Protein AF-A0A350H2G4-F1 (afdb_monomer_lite)

Sequence (68 aa):
MKNYIHYKNEETGYEGYLYGESSLVIKNEKIGYYMHTGSRSINTFEELKKQVDEAPKFFETILQDEEC

Structure (mmCIF, N/CA/C/O backbone):
data_AF-A0A350H2G4-F1
#
_entry.id   AF-A0A350H2G4-F1
#
loop_
_atom_site.group_PDB
_atom_site.id
_atom_site.type_symbol
_atom_site.label_atom_id
_atom_site.label_alt_id
_atom_site.label_comp_id
_atom_site.label_asym_id
_atom_site.label_entity_id
_atom_site.label_seq_id
_atom_site.pdbx_PDB_ins_code
_atom_site.Cartn_x
_atom_site.Cartn_y
_atom_site.Cartn_z
_atom_site.occupancy
_atom_site.B_iso_or_equiv
_atom_site.auth_seq_id
_atom_site.auth_comp_id
_atom_site.auth_asym_id
_atom_site.auth_atom_id
_atom_site.pdbx_PDB_model_num
ATOM 1 N N . MET A 1 1 ? 8.987 -7.943 -19.796 1.00 47.03 1 MET A N 1
ATOM 2 C CA . MET A 1 1 ? 8.777 -8.523 -18.449 1.00 47.03 1 MET A CA 1
ATOM 3 C C . MET A 1 1 ? 7.789 -7.626 -17.725 1.00 47.03 1 MET A C 1
ATOM 5 O O . MET A 1 1 ? 7.954 -6.417 -17.803 1.00 47.03 1 MET A O 1
ATOM 9 N N . LYS A 1 2 ? 6.719 -8.166 -17.128 1.00 52.84 2 LYS A N 1
ATOM 10 C CA . LYS A 1 2 ? 5.790 -7.346 -16.334 1.00 52.84 2 LYS A CA 1
ATOM 11 C C . LYS A 1 2 ? 6.447 -7.100 -14.974 1.00 52.84 2 LYS A C 1
ATOM 13 O O . LYS A 1 2 ? 6.487 -8.018 -14.163 1.00 52.84 2 LYS A O 1
ATOM 18 N N . ASN A 1 3 ? 6.998 -5.905 -14.768 1.00 68.56 3 ASN A N 1
ATOM 19 C CA . ASN A 1 3 ? 7.450 -5.457 -13.453 1.00 68.56 3 ASN A CA 1
ATOM 20 C C . ASN A 1 3 ? 6.201 -5.261 -12.598 1.00 68.56 3 ASN A C 1
ATOM 22 O O . ASN A 1 3 ? 5.448 -4.309 -12.792 1.00 68.56 3 ASN A O 1
ATOM 26 N N . TYR A 1 4 ? 5.930 -6.243 -11.749 1.00 80.88 4 TYR A N 1
ATOM 27 C CA . TYR A 1 4 ? 4.851 -6.209 -10.783 1.00 80.88 4 TYR A CA 1
ATOM 28 C C . TYR A 1 4 ? 5.472 -6.315 -9.401 1.00 80.88 4 TYR A C 1
ATOM 30 O O . TYR A 1 4 ? 6.208 -7.265 -9.127 1.00 80.88 4 TYR A O 1
ATOM 38 N N . ILE A 1 5 ? 5.191 -5.328 -8.558 1.00 87.25 5 ILE A N 1
ATOM 39 C CA . ILE A 1 5 ? 5.651 -5.302 -7.175 1.00 87.25 5 ILE A CA 1
ATOM 40 C C . ILE A 1 5 ? 4.418 -5.276 -6.281 1.00 87.25 5 ILE A C 1
ATOM 42 O O . ILE A 1 5 ? 3.489 -4.508 -6.517 1.00 87.25 5 ILE A O 1
ATOM 46 N N . HIS A 1 6 ? 4.414 -6.123 -5.260 1.00 90.50 6 HIS A N 1
ATOM 47 C CA . HIS A 1 6 ? 3.343 -6.201 -4.280 1.00 90.50 6 HIS A CA 1
ATOM 48 C C . HIS A 1 6 ? 3.926 -6.089 -2.878 1.00 90.50 6 HIS A C 1
ATOM 50 O O . HIS A 1 6 ? 4.958 -6.690 -2.577 1.00 90.50 6 HIS A O 1
ATOM 56 N N . TYR A 1 7 ? 3.251 -5.321 -2.033 1.00 91.69 7 TYR A N 1
ATOM 57 C CA . TYR A 1 7 ? 3.578 -5.187 -0.625 1.00 91.69 7 TYR A CA 1
ATOM 58 C C . TYR A 1 7 ? 2.299 -5.098 0.199 1.00 91.69 7 TYR A C 1
ATOM 60 O O . TYR A 1 7 ? 1.365 -4.387 -0.167 1.00 91.69 7 TYR A O 1
ATOM 68 N N . LYS A 1 8 ? 2.287 -5.793 1.332 1.00 92.19 8 LYS A N 1
ATOM 69 C CA . LYS A 1 8 ? 1.205 -5.766 2.307 1.00 92.19 8 LYS A CA 1
ATOM 70 C C . LYS A 1 8 ? 1.764 -5.370 3.663 1.00 92.19 8 LYS A C 1
ATOM 72 O O . LYS A 1 8 ? 2.722 -5.976 4.138 1.00 92.19 8 LYS A O 1
ATOM 77 N N . ASN A 1 9 ? 1.142 -4.374 4.276 1.00 91.69 9 ASN A N 1
ATOM 78 C CA . ASN A 1 9 ? 1.375 -4.027 5.665 1.00 91.69 9 ASN A CA 1
ATOM 79 C C . ASN A 1 9 ? 0.355 -4.789 6.529 1.00 91.69 9 ASN A C 1
ATOM 81 O O . ASN A 1 9 ? -0.835 -4.478 6.521 1.00 91.69 9 ASN A O 1
ATOM 85 N N . GLU A 1 10 ? 0.813 -5.813 7.253 1.00 89.50 10 GLU A N 1
ATOM 86 C CA . GLU A 1 10 ? -0.043 -6.658 8.105 1.00 89.50 10 GLU A CA 1
ATOM 87 C C . GLU A 1 10 ? -0.579 -5.920 9.346 1.00 89.50 10 GLU A C 1
ATOM 89 O O . GLU A 1 10 ? -1.645 -6.272 9.852 1.00 89.50 10 GLU A O 1
ATOM 94 N N . GLU A 1 11 ? 0.114 -4.878 9.823 1.00 89.56 11 GLU A N 1
ATOM 95 C CA . GLU A 1 11 ? -0.316 -4.088 10.986 1.00 89.56 11 GLU A CA 1
ATOM 96 C C . GLU A 1 11 ? -1.549 -3.241 10.650 1.00 89.56 11 GLU A C 1
ATOM 98 O O . GLU A 1 11 ? -2.506 -3.177 11.421 1.00 89.56 11 GLU A O 1
ATOM 103 N N . THR A 1 12 ? -1.547 -2.618 9.470 1.00 87.81 12 THR A N 1
ATOM 104 C CA . THR A 1 12 ? -2.610 -1.702 9.033 1.00 87.81 12 THR A CA 1
ATOM 105 C C . THR A 1 12 ? -3.641 -2.380 8.124 1.00 87.81 12 THR A C 1
ATOM 107 O O . THR A 1 12 ? -4.763 -1.894 7.970 1.00 87.81 12 THR A O 1
ATOM 110 N N . GLY A 1 13 ? -3.292 -3.524 7.528 1.00 88.81 13 GLY A N 1
ATOM 111 C CA . GLY A 1 13 ? -4.120 -4.256 6.568 1.00 88.81 13 GLY A CA 1
ATOM 112 C C . GLY A 1 13 ? -4.166 -3.634 5.169 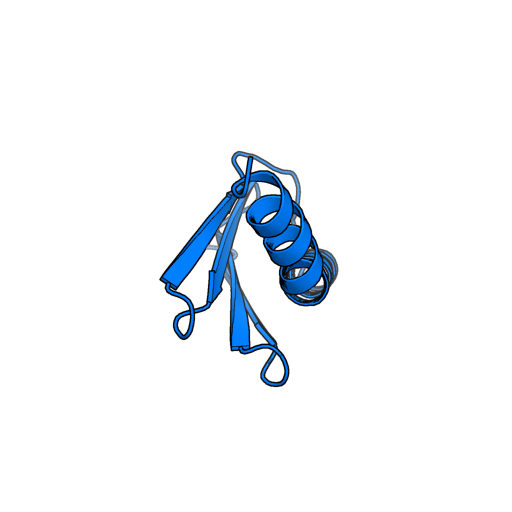1.00 88.81 13 GLY A C 1
ATOM 113 O O . GLY A 1 13 ? -4.994 -4.051 4.360 1.00 88.81 13 GLY A O 1
ATOM 114 N N . TYR A 1 14 ? -3.312 -2.646 4.885 1.00 90.50 14 TYR A N 1
ATOM 115 C CA . TYR A 1 14 ? -3.206 -2.029 3.564 1.00 90.50 14 TYR A CA 1
ATOM 116 C C . TYR A 1 14 ? -2.283 -2.832 2.647 1.00 90.50 14 TYR A C 1
ATOM 118 O O . TYR A 1 14 ? -1.245 -3.353 3.059 1.00 90.50 14 TYR A O 1
ATOM 126 N N . GLU A 1 15 ? -2.650 -2.890 1.373 1.00 92.38 15 GLU A N 1
ATOM 127 C CA . GLU A 1 15 ? -1.940 -3.622 0.331 1.00 92.38 15 GLU A CA 1
ATOM 128 C C . GLU A 1 15 ? -1.702 -2.707 -0.864 1.00 92.38 15 GLU A C 1
ATOM 130 O O . GLU A 1 15 ? -2.631 -2.055 -1.338 1.00 92.38 15 GLU A O 1
ATOM 135 N N . GLY A 1 16 ? -0.471 -2.668 -1.362 1.00 90.69 16 GLY A N 1
ATOM 136 C CA . GLY A 1 16 ? -0.063 -1.869 -2.507 1.00 90.69 16 GLY A CA 1
ATOM 137 C C . GLY A 1 16 ? 0.425 -2.729 -3.663 1.00 90.69 16 GLY A C 1
ATOM 138 O O . GLY A 1 16 ? 1.216 -3.653 -3.478 1.00 90.69 16 GLY A O 1
ATOM 139 N N . TYR A 1 17 ? 0.007 -2.370 -4.868 1.00 89.31 17 TYR A N 1
ATOM 140 C CA . TYR A 1 17 ? 0.319 -3.047 -6.115 1.00 89.31 17 TYR A CA 1
ATOM 141 C C . TYR A 1 17 ? 0.890 -2.040 -7.100 1.00 89.31 17 TYR A C 1
ATOM 143 O O . TYR A 1 17 ? 0.207 -1.085 -7.468 1.00 89.31 17 TYR A O 1
ATOM 151 N N . LEU A 1 18 ? 2.119 -2.273 -7.550 1.00 87.12 18 LEU A N 1
ATOM 152 C CA . LEU A 1 18 ? 2.743 -1.503 -8.612 1.00 87.12 18 LEU A CA 1
ATOM 153 C C . LEU A 1 18 ? 2.721 -2.307 -9.912 1.00 87.12 18 LEU A C 1
ATOM 155 O O . LEU A 1 18 ? 3.322 -3.379 -9.995 1.00 87.12 18 LEU A O 1
ATOM 159 N N . TYR A 1 19 ? 2.026 -1.788 -10.921 1.00 84.38 19 TYR A N 1
ATOM 160 C CA . TYR A 1 19 ? 1.921 -2.357 -12.258 1.00 84.38 19 TYR A CA 1
ATOM 161 C C . TYR A 1 19 ? 2.748 -1.532 -13.250 1.00 84.38 19 TYR A C 1
ATOM 163 O O . TYR A 1 19 ? 2.399 -0.401 -13.598 1.00 84.38 19 TYR A O 1
ATOM 171 N N . GLY A 1 20 ? 3.826 -2.126 -13.763 1.00 76.75 20 GLY A N 1
ATOM 172 C CA . GLY A 1 20 ? 4.720 -1.452 -14.701 1.00 76.75 20 GLY A CA 1
ATOM 173 C C . GLY A 1 20 ? 5.500 -0.324 -14.028 1.00 76.75 20 GLY A C 1
ATOM 174 O O . GLY A 1 20 ? 5.951 -0.473 -12.899 1.00 76.75 20 GLY A O 1
ATOM 175 N N . GLU A 1 21 ? 5.675 0.785 -14.741 1.00 69.94 21 GLU A N 1
ATOM 176 C CA . GLU A 1 21 ? 6.446 1.951 -14.276 1.00 69.94 21 GLU A CA 1
ATOM 177 C C . GLU A 1 21 ? 5.555 3.112 -13.815 1.00 69.94 21 GLU A C 1
ATOM 179 O O . GLU A 1 21 ? 6.051 4.214 -13.611 1.00 69.94 21 GLU A O 1
ATOM 184 N N . SER A 1 22 ? 4.227 2.937 -13.764 1.00 72.56 22 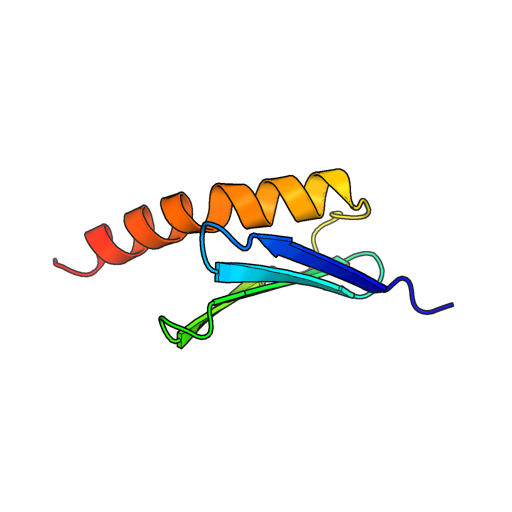SER A N 1
ATOM 185 C CA . SER A 1 22 ? 3.354 4.104 -13.587 1.00 72.56 22 SER A CA 1
ATOM 186 C C . SER A 1 22 ? 2.030 3.902 -12.864 1.00 72.56 22 SER A C 1
ATOM 188 O O . SER A 1 22 ? 1.401 4.890 -12.482 1.00 72.56 22 SER A O 1
ATOM 190 N N . SER A 1 23 ? 1.577 2.664 -12.661 1.00 81.75 23 SER A N 1
ATOM 191 C CA . SER A 1 23 ? 0.275 2.398 -12.049 1.00 81.75 23 SER A CA 1
ATOM 192 C C . SER A 1 23 ? 0.454 1.837 -10.646 1.00 81.75 23 SER A C 1
ATOM 194 O O . SER A 1 23 ? 1.007 0.755 -10.475 1.00 81.75 23 SER A O 1
ATOM 196 N N . LEU A 1 24 ? -0.033 2.577 -9.649 1.00 86.19 24 LEU A N 1
ATOM 197 C CA . LEU A 1 24 ? -0.065 2.164 -8.250 1.00 86.19 24 LEU A CA 1
ATOM 198 C C . LEU A 1 24 ? -1.518 2.051 -7.781 1.00 86.19 24 LEU A C 1
ATOM 200 O O . LEU A 1 24 ? -2.318 2.979 -7.935 1.00 86.19 24 LEU A O 1
ATOM 204 N N . VAL A 1 25 ? -1.825 0.915 -7.165 1.00 87.38 25 VAL A N 1
ATOM 205 C CA . VAL A 1 25 ? -3.101 0.643 -6.505 1.00 87.38 25 VAL A CA 1
ATOM 206 C C . VAL A 1 25 ? -2.834 0.354 -5.042 1.00 87.38 25 VAL A C 1
ATOM 208 O O . VAL A 1 25 ? -2.054 -0.541 -4.742 1.00 87.38 25 VAL A O 1
ATOM 211 N N . ILE A 1 26 ? -3.499 1.068 -4.141 1.00 89.00 26 ILE A N 1
ATOM 212 C CA . ILE A 1 26 ? -3.503 0.773 -2.709 1.00 89.00 26 ILE A CA 1
ATOM 213 C C . ILE A 1 26 ? -4.927 0.408 -2.311 1.00 89.00 26 ILE A C 1
ATOM 215 O O . ILE A 1 26 ? -5.859 1.155 -2.6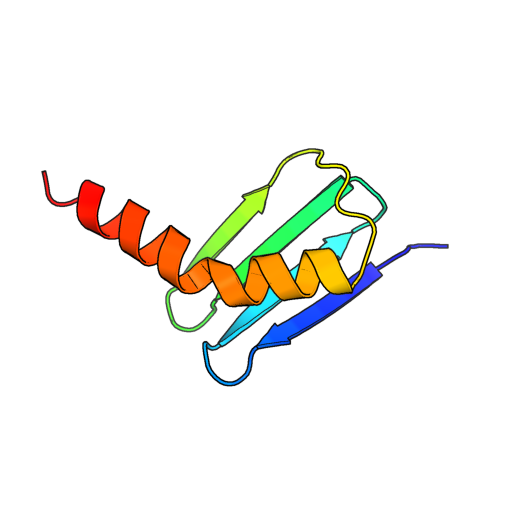04 1.00 89.00 26 ILE A O 1
ATOM 219 N N . LYS A 1 27 ? -5.108 -0.731 -1.650 1.00 89.00 27 LYS A N 1
ATOM 220 C CA . LYS A 1 27 ? -6.409 -1.180 -1.149 1.00 89.00 27 LYS A CA 1
ATOM 221 C C . LYS A 1 27 ? -6.335 -1.561 0.321 1.00 89.00 27 LYS A C 1
ATOM 223 O O . LYS A 1 27 ? -5.287 -1.985 0.803 1.00 89.00 27 LYS A O 1
ATOM 228 N N . ASN A 1 28 ? -7.466 -1.471 1.007 1.00 86.75 28 ASN A N 1
ATOM 229 C CA . ASN A 1 28 ? -7.667 -2.116 2.298 1.00 86.75 28 ASN A CA 1
ATOM 230 C C . ASN A 1 28 ? -9.043 -2.788 2.310 1.00 86.75 28 ASN A C 1
ATOM 232 O O . ASN A 1 28 ? -10.080 -2.125 2.335 1.00 86.75 28 ASN A O 1
ATOM 236 N N . GLU A 1 29 ? -9.047 -4.121 2.282 1.00 76.81 29 GLU A N 1
ATOM 237 C CA . GLU A 1 29 ? -10.274 -4.916 2.158 1.00 76.81 29 GLU A CA 1
ATOM 238 C C . GLU A 1 29 ? -11.179 -4.817 3.390 1.00 76.81 29 GLU A C 1
ATOM 240 O O . GLU A 1 29 ? -12.390 -4.979 3.265 1.00 76.81 29 GLU A O 1
A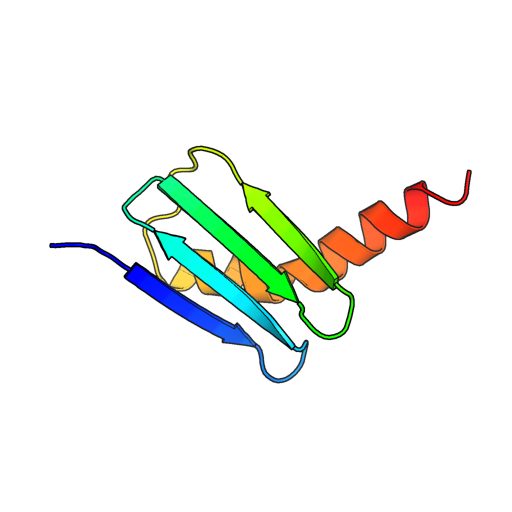TOM 245 N N . LYS A 1 30 ? -10.623 -4.510 4.570 1.00 74.00 30 LYS A N 1
ATOM 246 C CA . LYS A 1 30 ? -11.406 -4.414 5.812 1.00 74.00 30 LYS A CA 1
ATOM 247 C C . LYS A 1 30 ? -12.337 -3.204 5.819 1.00 74.00 30 LYS A C 1
ATOM 249 O O . LYS A 1 30 ? -13.399 -3.259 6.425 1.00 74.00 30 LYS A O 1
ATOM 254 N N . ILE A 1 31 ? -11.916 -2.124 5.168 1.00 73.12 31 ILE A N 1
ATOM 255 C CA . ILE A 1 31 ? -12.615 -0.832 5.153 1.00 73.12 31 ILE A CA 1
ATOM 256 C C . ILE A 1 31 ? -13.186 -0.483 3.772 1.00 73.12 31 ILE A C 1
ATOM 258 O O . ILE A 1 31 ? -13.877 0.516 3.634 1.00 73.12 31 ILE A O 1
ATOM 262 N N . GLY A 1 32 ? -12.931 -1.310 2.751 1.00 71.88 32 GLY A N 1
ATOM 263 C CA . GLY A 1 32 ? -13.497 -1.147 1.410 1.00 71.88 32 GLY A CA 1
ATOM 264 C C . GLY A 1 32 ? -12.913 0.011 0.595 1.00 71.88 32 GLY A C 1
ATOM 265 O O . GLY A 1 32 ? -13.484 0.360 -0.436 1.00 71.88 32 GLY A O 1
ATOM 266 N N . TYR A 1 33 ? -11.786 0.597 1.016 1.00 70.50 33 TYR A N 1
ATOM 267 C CA . TYR A 1 33 ? -11.164 1.723 0.316 1.00 70.50 33 TYR A CA 1
ATOM 268 C C . TYR A 1 33 ? -10.134 1.273 -0.716 1.00 70.50 33 TYR A C 1
ATOM 270 O O . TYR A 1 33 ? -9.327 0.367 -0.482 1.00 70.50 33 TYR A O 1
ATOM 278 N N . TYR A 1 34 ? -10.146 1.978 -1.847 1.00 78.00 34 TYR A N 1
ATOM 279 C CA . TYR A 1 34 ? -9.238 1.783 -2.968 1.00 78.00 34 TYR A CA 1
ATOM 280 C C . TYR A 1 34 ? -8.725 3.146 -3.431 1.00 78.00 34 TYR A C 1
ATOM 282 O O . TYR A 1 34 ? -9.505 4.013 -3.818 1.00 78.00 34 TYR A O 1
ATOM 290 N N . MET A 1 35 ? -7.408 3.327 -3.427 1.00 78.88 35 MET A N 1
ATOM 291 C CA . MET A 1 35 ? -6.742 4.449 -4.073 1.00 78.88 35 MET A CA 1
ATOM 292 C C . MET A 1 35 ? -6.045 3.942 -5.323 1.00 78.88 35 MET A C 1
ATOM 294 O O . MET A 1 35 ? -5.172 3.078 -5.263 1.00 78.88 35 MET A O 1
ATOM 298 N N . HIS A 1 36 ? -6.412 4.519 -6.458 1.00 78.81 36 HIS A N 1
ATOM 299 C CA . HIS A 1 36 ? -5.701 4.325 -7.707 1.00 78.81 36 HIS A CA 1
ATOM 300 C C . HIS A 1 36 ? -5.011 5.638 -8.060 1.00 78.81 36 HIS A C 1
ATOM 302 O O . HIS A 1 36 ? -5.661 6.595 -8.484 1.00 78.81 36 HIS A O 1
ATOM 308 N N . THR A 1 37 ? -3.693 5.712 -7.895 1.00 68.44 37 THR A N 1
ATOM 309 C CA . THR A 1 37 ? -2.966 6.889 -8.374 1.00 68.44 37 THR A CA 1
ATOM 310 C C . THR A 1 37 ? -2.741 6.729 -9.875 1.00 68.44 37 THR A C 1
ATOM 312 O O . THR A 1 37 ? -2.263 5.686 -10.320 1.00 68.44 37 THR A O 1
ATOM 315 N N . GLY A 1 38 ? -3.105 7.742 -10.669 1.00 62.03 38 GLY A N 1
ATOM 316 C CA . GLY A 1 38 ? -2.735 7.802 -12.089 1.00 62.03 38 GLY A CA 1
ATOM 317 C C . GLY A 1 38 ? -1.213 7.807 -12.293 1.00 62.03 38 GLY A C 1
ATOM 318 O O . GLY A 1 38 ? -0.472 7.779 -11.315 1.00 62.03 38 GLY A O 1
ATOM 319 N N . SER A 1 39 ? -0.765 7.863 -13.555 1.00 58.62 39 SER A N 1
ATOM 320 C CA . SER A 1 39 ? 0.647 7.749 -13.967 1.00 58.62 39 SER A CA 1
ATOM 321 C C . SER A 1 39 ? 1.609 8.524 -13.053 1.00 58.62 39 SER A C 1
ATOM 323 O O . SER A 1 39 ? 1.789 9.730 -13.218 1.00 58.62 39 SER A O 1
ATOM 325 N N . ARG A 1 40 ? 2.230 7.837 -12.091 1.00 63.38 40 ARG A N 1
ATOM 326 C CA . ARG A 1 40 ? 3.266 8.372 -11.196 1.00 63.38 40 ARG A CA 1
ATOM 327 C C . ARG A 1 40 ? 4.529 7.555 -11.389 1.00 63.38 40 ARG A C 1
ATOM 329 O O . ARG A 1 40 ? 4.432 6.342 -11.449 1.00 63.38 40 ARG A O 1
ATOM 336 N N . SER A 1 41 ? 5.692 8.196 -11.401 1.00 59.72 41 SER A N 1
ATOM 337 C CA . SER A 1 41 ? 7.008 7.546 -11.513 1.00 59.72 41 SER A CA 1
ATOM 338 C C . SER A 1 41 ? 7.423 6.774 -10.247 1.00 59.72 41 SER A C 1
ATOM 340 O O . SER A 1 41 ? 8.568 6.873 -9.815 1.00 59.72 41 SER A O 1
ATOM 342 N N . ILE A 1 42 ? 6.488 6.079 -9.597 1.00 63.97 42 ILE A N 1
ATOM 343 C CA . ILE A 1 42 ? 6.787 5.182 -8.483 1.00 63.97 42 ILE A CA 1
ATOM 344 C C . ILE A 1 42 ? 7.282 3.897 -9.122 1.00 63.97 42 ILE A C 1
ATOM 346 O O . ILE A 1 42 ? 6.495 3.154 -9.698 1.00 63.97 42 ILE A O 1
ATOM 350 N N . ASN A 1 43 ? 8.586 3.655 -9.053 1.00 70.25 43 ASN A N 1
ATOM 351 C CA . ASN A 1 43 ? 9.217 2.582 -9.827 1.00 70.25 43 ASN A CA 1
ATOM 352 C C . ASN A 1 43 ? 9.958 1.591 -8.923 1.00 70.25 43 ASN A C 1
ATOM 354 O O . ASN A 1 43 ? 10.557 0.633 -9.414 1.00 70.25 43 ASN A O 1
ATOM 358 N N . THR A 1 44 ? 9.941 1.817 -7.606 1.00 82.56 44 THR A N 1
ATOM 359 C CA . THR A 1 44 ? 10.707 1.029 -6.640 1.00 82.56 44 THR A CA 1
ATOM 360 C C . THR A 1 44 ? 9.828 0.416 -5.552 1.00 82.56 44 THR A C 1
ATOM 362 O O . THR A 1 44 ? 8.758 0.918 -5.202 1.00 82.56 44 THR A O 1
ATOM 365 N N . PHE A 1 45 ? 10.307 -0.692 -4.983 1.00 85.81 45 PHE A N 1
ATOM 366 C CA . PHE A 1 45 ? 9.671 -1.334 -3.834 1.00 85.81 45 PHE A CA 1
ATOM 367 C C . PHE A 1 45 ? 9.653 -0.426 -2.595 1.00 85.81 45 PHE A C 1
ATOM 369 O O . PHE A 1 45 ? 8.674 -0.424 -1.856 1.00 85.81 45 PHE A O 1
ATOM 376 N N . GLU A 1 46 ? 10.709 0.358 -2.365 1.00 88.69 46 GLU A N 1
ATOM 377 C CA . GLU A 1 46 ? 10.804 1.245 -1.199 1.00 88.69 46 GLU A CA 1
ATOM 378 C C . GLU A 1 46 ? 9.758 2.363 -1.247 1.00 88.69 46 GLU A C 1
ATOM 380 O O . GLU A 1 46 ? 9.106 2.645 -0.240 1.00 88.69 46 GLU A O 1
ATOM 385 N N . GLU A 1 47 ? 9.536 2.957 -2.423 1.00 86.00 47 GLU A N 1
ATOM 386 C CA . GLU A 1 47 ? 8.480 3.952 -2.615 1.00 86.00 47 GLU A CA 1
ATOM 387 C C . GLU A 1 47 ? 7.089 3.337 -2.443 1.00 86.00 47 GLU A C 1
ATOM 389 O O . GLU A 1 47 ? 6.247 3.926 -1.762 1.00 86.00 47 GLU A O 1
ATOM 394 N N . LEU A 1 48 ? 6.856 2.136 -2.994 1.00 87.38 48 LEU A N 1
ATOM 395 C CA . LEU A 1 48 ? 5.615 1.386 -2.779 1.00 87.38 48 LEU A CA 1
ATOM 396 C C . LEU A 1 48 ? 5.360 1.167 -1.283 1.00 87.38 48 LEU A C 1
ATOM 398 O O . LEU A 1 48 ? 4.283 1.491 -0.785 1.00 87.38 48 LEU A O 1
ATOM 402 N N . LYS A 1 49 ? 6.362 0.648 -0.565 1.00 90.50 49 LYS A N 1
ATOM 403 C CA . LYS A 1 49 ? 6.287 0.395 0.875 1.00 90.50 49 LYS A CA 1
ATOM 404 C C . LYS A 1 49 ? 5.937 1.668 1.639 1.00 90.50 49 LYS A C 1
ATOM 406 O O . LYS A 1 49 ? 5.010 1.656 2.442 1.00 90.50 49 LYS A O 1
ATOM 411 N N . LYS A 1 50 ? 6.626 2.776 1.348 1.00 89.94 50 LYS A N 1
ATOM 412 C CA . LYS A 1 50 ? 6.362 4.071 1.982 1.00 89.94 50 LYS A CA 1
ATOM 413 C C . LYS A 1 50 ? 4.915 4.525 1.770 1.00 89.94 50 LYS A C 1
ATOM 415 O O . LYS A 1 50 ? 4.265 4.917 2.730 1.00 89.94 50 LYS A O 1
ATOM 420 N N . GLN A 1 51 ? 4.396 4.443 0.543 1.00 87.50 51 GLN A N 1
ATOM 421 C CA . GLN A 1 51 ? 3.016 4.848 0.252 1.00 87.50 51 GLN A CA 1
ATOM 422 C C . GLN A 1 51 ? 1.983 3.972 0.975 1.00 87.50 51 GLN A C 1
ATOM 424 O O . GLN A 1 51 ? 0.997 4.495 1.482 1.00 87.50 51 GLN A O 1
ATOM 429 N N . VAL A 1 52 ? 2.206 2.657 1.054 1.00 90.12 52 VAL A N 1
ATOM 430 C CA . VAL A 1 52 ? 1.311 1.739 1.781 1.00 90.12 52 VAL A CA 1
ATOM 431 C C . VAL A 1 52 ? 1.347 1.997 3.288 1.00 90.12 52 VAL A C 1
ATOM 433 O O . VAL A 1 52 ? 0.299 1.995 3.928 1.00 90.12 52 VAL A O 1
ATOM 436 N N . ASP A 1 53 ? 2.528 2.260 3.850 1.00 91.19 53 ASP A N 1
ATOM 437 C CA . ASP A 1 53 ? 2.691 2.561 5.276 1.00 91.19 53 ASP A CA 1
ATOM 438 C C . ASP A 1 53 ? 2.081 3.934 5.651 1.00 91.19 53 ASP A C 1
ATOM 440 O O . ASP A 1 53 ? 1.587 4.113 6.764 1.00 91.19 53 ASP A O 1
ATOM 444 N N . GLU A 1 54 ? 2.075 4.904 4.727 1.00 89.38 54 GLU A N 1
ATOM 445 C CA . GLU A 1 54 ? 1.490 6.244 4.919 1.00 89.38 54 GLU A CA 1
ATOM 446 C C . GLU A 1 54 ? -0.013 6.320 4.585 1.00 89.38 54 GLU A C 1
ATOM 448 O O . GLU A 1 54 ? -0.698 7.233 5.057 1.00 89.38 54 GLU A O 1
ATOM 453 N N . ALA A 1 55 ? -0.547 5.356 3.826 1.00 87.12 55 ALA A N 1
ATOM 454 C CA . ALA A 1 55 ? -1.943 5.325 3.389 1.00 87.12 55 ALA A CA 1
ATOM 455 C C . ALA A 1 55 ? -2.977 5.502 4.520 1.00 87.12 55 ALA A C 1
ATOM 457 O O . ALA A 1 55 ? -3.890 6.304 4.323 1.00 87.12 55 ALA A O 1
ATOM 458 N N . PRO A 1 56 ? -2.857 4.858 5.704 1.00 88.06 56 PRO A N 1
ATOM 459 C CA . PRO A 1 56 ? -3.828 5.033 6.784 1.00 88.06 56 PRO A CA 1
ATOM 460 C C . PRO A 1 56 ? -4.050 6.500 7.159 1.00 88.06 56 PRO A C 1
ATOM 462 O O . PRO A 1 56 ? -5.187 6.951 7.203 1.00 88.06 56 PRO A O 1
ATOM 465 N N . LYS A 1 57 ? -2.966 7.267 7.328 1.00 86.69 57 LYS A N 1
ATOM 466 C CA . LYS A 1 57 ? -3.034 8.689 7.700 1.00 86.69 57 LYS A CA 1
ATOM 467 C C . LYS A 1 57 ? -3.691 9.531 6.612 1.00 86.69 57 LYS A C 1
ATOM 469 O O . LYS A 1 57 ? -4.440 10.460 6.902 1.00 86.69 57 LYS A O 1
ATOM 474 N N . PHE A 1 58 ? -3.397 9.217 5.351 1.00 82.88 58 PHE A N 1
ATOM 475 C CA . PHE A 1 58 ? -3.998 9.900 4.211 1.00 82.88 58 PHE A CA 1
ATOM 476 C C . PHE A 1 58 ? -5.514 9.677 4.162 1.00 82.88 58 PHE A C 1
ATOM 478 O O . PHE A 1 58 ? -6.265 10.639 4.023 1.00 82.88 58 PHE A O 1
ATOM 485 N N . PHE A 1 59 ? -5.968 8.431 4.329 1.00 79.50 59 PHE A N 1
ATOM 486 C CA . PHE A 1 59 ? -7.397 8.120 4.358 1.00 79.50 59 PHE A CA 1
ATOM 487 C C . PHE A 1 59 ? -8.092 8.681 5.604 1.00 79.50 59 PHE A C 1
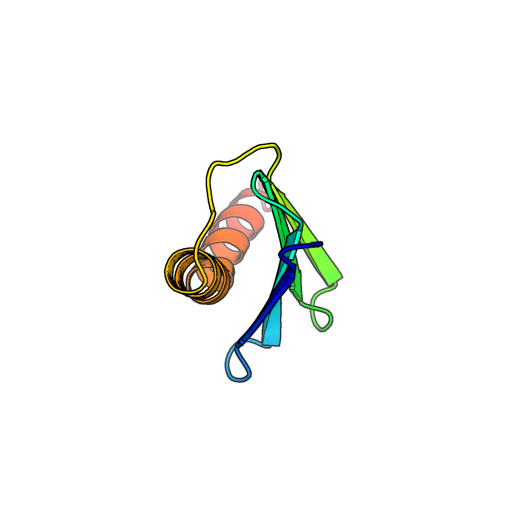ATOM 489 O O . PHE A 1 59 ? -9.190 9.202 5.472 1.00 79.50 59 PHE A O 1
ATOM 496 N N . GLU A 1 60 ? -7.458 8.663 6.781 1.00 82.06 60 GLU A N 1
ATOM 497 C CA . GLU A 1 60 ? -7.985 9.334 7.982 1.00 82.06 60 GLU A CA 1
ATOM 498 C C . GLU A 1 60 ? -8.216 10.831 7.747 1.00 82.06 60 GLU A C 1
ATOM 500 O O . GLU A 1 60 ? -9.250 11.358 8.143 1.00 82.06 60 GLU A O 1
ATOM 505 N N . THR A 1 61 ? -7.286 11.503 7.061 1.00 79.50 61 THR A N 1
ATOM 506 C CA . THR A 1 61 ? -7.405 12.937 6.754 1.00 79.50 61 THR A CA 1
ATOM 507 C C . THR A 1 61 ? -8.571 13.209 5.801 1.00 79.50 61 THR A C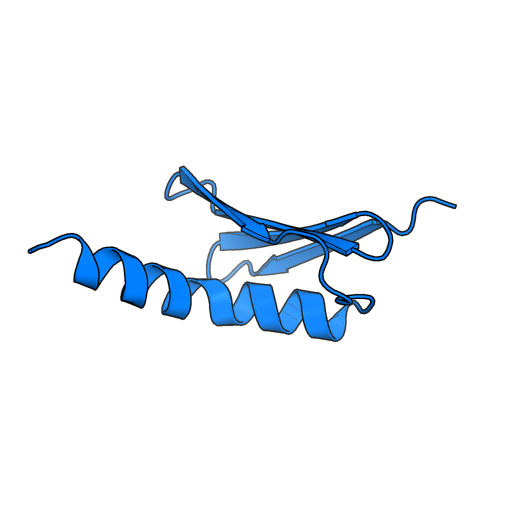 1
ATOM 509 O O . THR A 1 61 ? -9.353 14.118 6.044 1.00 79.50 61 THR A O 1
ATOM 512 N N . ILE A 1 62 ? -8.720 12.409 4.738 1.00 72.44 62 ILE A N 1
ATOM 513 C CA . ILE A 1 62 ? -9.823 12.574 3.774 1.00 72.44 62 ILE A CA 1
ATOM 514 C C . ILE A 1 62 ? -11.179 12.299 4.425 1.00 72.44 62 ILE A C 1
ATOM 516 O O . ILE A 1 62 ? -12.125 13.041 4.196 1.00 72.44 62 ILE A O 1
ATOM 520 N N . LEU A 1 63 ? -11.278 11.247 5.240 1.00 65.38 63 LEU A N 1
ATOM 521 C CA . LEU A 1 63 ? -12.541 10.863 5.869 1.00 65.38 63 LEU A CA 1
ATOM 522 C C . LEU A 1 63 ? -12.996 11.855 6.942 1.00 65.38 63 LEU A C 1
ATOM 524 O O . LEU A 1 63 ? -14.195 11.996 7.154 1.00 65.38 63 LEU A O 1
ATOM 528 N N . GLN A 1 64 ? -12.068 12.560 7.594 1.00 63.19 64 GLN A N 1
ATOM 529 C CA . GLN A 1 64 ? -12.411 13.641 8.522 1.00 63.19 64 GLN A CA 1
ATOM 530 C C . GLN A 1 64 ? -12.965 14.888 7.810 1.00 63.19 64 GLN A C 1
ATOM 532 O O . GLN A 1 64 ? -13.736 15.623 8.419 1.00 63.19 64 GLN A O 1
ATOM 537 N N . ASP A 1 65 ? -12.622 15.111 6.537 1.00 56.59 65 ASP A N 1
ATOM 538 C CA . ASP A 1 65 ? -13.134 16.239 5.740 1.00 56.59 65 ASP A CA 1
ATOM 539 C C . ASP A 1 65 ? -14.543 15.984 5.153 1.00 56.59 65 ASP A C 1
ATOM 541 O O . ASP A 1 65 ? -15.211 16.933 4.742 1.00 56.59 65 ASP A O 1
ATOM 545 N N . GLU A 1 66 ? -15.033 14.736 5.121 1.00 54.25 66 GLU A N 1
ATOM 546 C CA . GLU A 1 66 ? -16.378 14.399 4.610 1.00 54.25 66 GLU A CA 1
ATOM 547 C C . GLU A 1 66 ? -17.508 14.536 5.659 1.00 54.25 66 GLU A C 1
ATOM 549 O O . GLU A 1 66 ? -18.681 14.427 5.303 1.00 54.25 66 GLU A O 1
ATOM 554 N N . GLU A 1 67 ? -17.201 14.840 6.929 1.00 51.78 67 GLU A N 1
ATOM 555 C CA . GLU A 1 67 ? -18.195 15.178 7.972 1.00 51.78 67 GLU A CA 1
ATOM 556 C C . GLU A 1 67 ? -18.508 16.697 8.050 1.00 51.78 67 GLU A C 1
ATOM 558 O O . GLU A 1 67 ? -18.620 17.256 9.145 1.00 51.78 67 GLU A O 1
ATOM 563 N N . CYS A 1 68 ? -18.650 17.383 6.904 1.00 41.62 68 CYS A N 1
ATOM 564 C CA . CYS A 1 68 ? -19.071 18.798 6.813 1.00 41.62 68 CYS A CA 1
ATOM 565 C C . CYS A 1 68 ? -20.530 18.982 6.363 1.00 41.62 68 CYS A C 1
ATOM 567 O O . CYS A 1 68 ? -20.893 18.476 5.276 1.00 41.62 68 CYS A O 1
#

Radius of gyration: 12.36 Å; chains: 1; bounding box: 30×27×29 Å

Secondary structure (DSSP, 8-state):
---EEEEEETTTTEEEEEETTTEEEEEETTTTEEEEE-S----SHHHHHHHHHHHHHHHHHHHHHT--

Foldseek 3Di:
DFPWDKDADPVVQKIWIDTHQFWIWIDRPVVGDIDTDGGDRPHDPVSRVVCRVCVVVVVVVVVVVVPD

pLDDT: mean 78.54, std 12.68, range [41.62, 92.38]